Protein AF-A0A496L7E8-F1 (afdb_monomer_lite)

pLDDT: mean 81.94, std 17.46, range [40.38, 96.94]

Sequence (171 aa):
MAAILLLAVCLFVGCKKKQPQYGGDIEKQWNATALVENFVTVPIPIPDMQISQIVTGAVLDISNTKQGHLIIAIRVPKLAEKKGMPSDTYFYDEAILTKEIEIDKKSDTEGIIKFKATGETLLYKNLTATSVEFTGKGVTDKKLEVMPSKISLVQVNNIMKEIMDAIIPSM

Structure (mmCIF, N/CA/C/O backbone):
data_AF-A0A496L7E8-F1
#
_entry.id   AF-A0A496L7E8-F1
#
loop_
_atom_site.group_PDB
_atom_site.id
_atom_site.type_symbol
_atom_site.label_atom_id
_atom_site.label_alt_id
_atom_site.label_comp_id
_atom_site.label_asym_id
_atom_site.label_entity_id
_atom_site.label_seq_id
_atom_site.pdbx_PDB_ins_code
_atom_site.Cartn_x
_atom_site.Cartn_y
_atom_site.Cartn_z
_atom_site.occupancy
_atom_site.B_iso_or_equiv
_atom_site.auth_seq_id
_atom_site.auth_comp_id
_atom_site.auth_asym_id
_atom_site.auth_atom_id
_atom_site.pdbx_PDB_model_num
ATOM 1 N N . MET A 1 1 ? -62.392 -36.336 -1.108 1.00 40.69 1 MET A N 1
ATOM 2 C CA . MET A 1 1 ? -61.764 -35.749 -2.311 1.00 40.69 1 MET A CA 1
ATOM 3 C C . MET A 1 1 ? -61.207 -34.386 -1.938 1.00 40.69 1 MET A C 1
ATOM 5 O O . MET A 1 1 ? -61.880 -33.652 -1.230 1.00 40.69 1 MET A O 1
ATOM 9 N N . ALA A 1 2 ? -59.952 -34.138 -2.305 1.00 42.31 2 ALA A N 1
ATOM 10 C CA . ALA A 1 2 ? -59.127 -33.008 -1.882 1.00 42.31 2 ALA A CA 1
ATOM 11 C C . ALA A 1 2 ? -59.211 -31.807 -2.842 1.00 42.31 2 ALA A C 1
ATOM 13 O O . ALA A 1 2 ? -59.454 -32.018 -4.026 1.00 42.31 2 ALA A O 1
ATOM 14 N N . ALA A 1 3 ? -58.941 -30.599 -2.324 1.00 44.41 3 ALA A N 1
ATOM 15 C CA . ALA A 1 3 ? -58.287 -29.450 -2.989 1.00 44.41 3 ALA A CA 1
ATOM 16 C C . ALA A 1 3 ? -58.247 -28.273 -1.979 1.00 44.41 3 ALA A C 1
ATOM 18 O O . ALA A 1 3 ? -59.256 -27.622 -1.746 1.00 44.41 3 ALA A O 1
ATOM 19 N N . ILE A 1 4 ? -57.253 -28.210 -1.086 1.00 47.34 4 ILE A N 1
ATOM 20 C CA . ILE A 1 4 ? -55.999 -27.428 -1.177 1.00 47.34 4 ILE A CA 1
ATOM 21 C C . ILE A 1 4 ? -56.237 -25.909 -1.307 1.00 47.34 4 ILE A C 1
ATOM 23 O O . ILE A 1 4 ? -56.474 -25.385 -2.392 1.00 47.34 4 ILE A O 1
ATOM 27 N N . LEU A 1 5 ? -56.097 -25.219 -0.165 1.00 40.38 5 LEU A N 1
ATOM 28 C CA . LEU A 1 5 ? -55.826 -23.784 -0.062 1.00 40.38 5 LEU A CA 1
ATOM 29 C C . LEU A 1 5 ? -54.488 -23.458 -0.745 1.00 40.38 5 LEU A C 1
ATOM 31 O O . LEU A 1 5 ? -53.455 -24.006 -0.363 1.00 40.38 5 LEU A O 1
ATOM 35 N N . LEU A 1 6 ? -54.483 -22.488 -1.655 1.00 43.00 6 LEU A N 1
ATOM 36 C CA . LEU A 1 6 ? -53.275 -21.760 -2.042 1.00 43.00 6 LEU A CA 1
ATOM 37 C C . LEU A 1 6 ? -53.290 -20.407 -1.327 1.00 43.00 6 LEU A C 1
ATOM 39 O O . LEU A 1 6 ? -53.810 -19.415 -1.832 1.00 43.00 6 LEU A O 1
ATOM 43 N N . LEU A 1 7 ? -52.734 -20.389 -0.113 1.00 43.09 7 LEU A N 1
ATOM 44 C CA . LEU A 1 7 ? -52.307 -19.152 0.529 1.00 43.09 7 LEU A CA 1
ATOM 45 C C . LEU A 1 7 ? -51.056 -18.676 -0.218 1.00 43.09 7 LEU A C 1
ATOM 47 O O . LEU A 1 7 ? -50.013 -19.329 -0.172 1.00 43.09 7 LEU A O 1
ATOM 51 N N . ALA A 1 8 ? -51.167 -17.552 -0.920 1.00 48.75 8 ALA A N 1
ATOM 52 C CA . ALA A 1 8 ? -50.037 -16.874 -1.533 1.00 48.75 8 ALA A CA 1
ATOM 53 C C . ALA A 1 8 ? -49.124 -16.305 -0.432 1.00 48.75 8 ALA A C 1
ATOM 55 O O . ALA A 1 8 ? -49.267 -15.170 0.014 1.00 48.75 8 ALA A O 1
ATOM 56 N N . VAL A 1 9 ? -48.183 -17.130 0.022 1.00 49.00 9 VAL A N 1
ATOM 57 C CA . VAL A 1 9 ? -46.954 -16.683 0.673 1.00 49.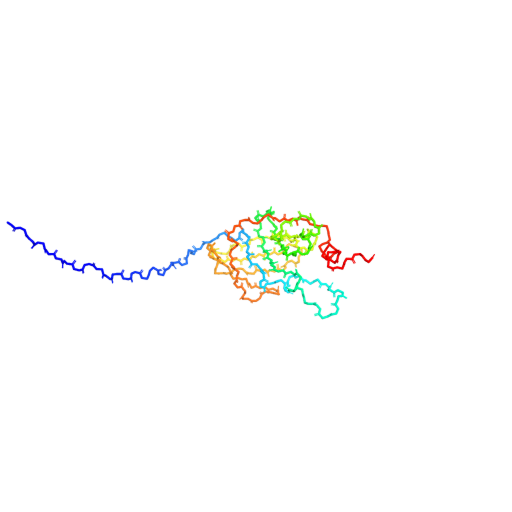00 9 VAL A CA 1
ATOM 58 C C . VAL A 1 9 ? -46.024 -16.228 -0.437 1.00 49.00 9 VAL A C 1
ATOM 60 O O . VAL A 1 9 ? -45.692 -17.023 -1.307 1.00 49.00 9 VAL A O 1
ATOM 63 N N . CYS A 1 10 ? -45.643 -14.956 -0.403 1.00 47.34 10 CYS A N 1
ATOM 64 C CA . CYS A 1 10 ? -44.335 -14.422 -0.784 1.00 47.34 10 CYS A CA 1
ATOM 65 C C . CYS A 1 10 ? -44.525 -12.939 -1.056 1.00 47.34 10 CYS A C 1
ATOM 67 O O . CYS A 1 10 ? -45.140 -12.588 -2.050 1.00 47.34 10 CYS A O 1
ATOM 69 N N . LEU A 1 11 ? -44.013 -12.092 -0.165 1.00 41.62 11 LEU A N 1
ATOM 70 C CA . LEU A 1 11 ? -43.277 -10.861 -0.484 1.00 41.62 11 LEU A CA 1
ATOM 71 C C . LEU A 1 11 ? -42.824 -10.217 0.838 1.00 41.62 11 LEU A C 1
ATOM 73 O O . LEU A 1 11 ? -42.986 -9.027 1.078 1.00 41.62 11 LEU A O 1
ATOM 77 N N . PHE A 1 12 ? -42.161 -11.001 1.696 1.00 45.09 12 PHE A N 1
ATOM 78 C CA . 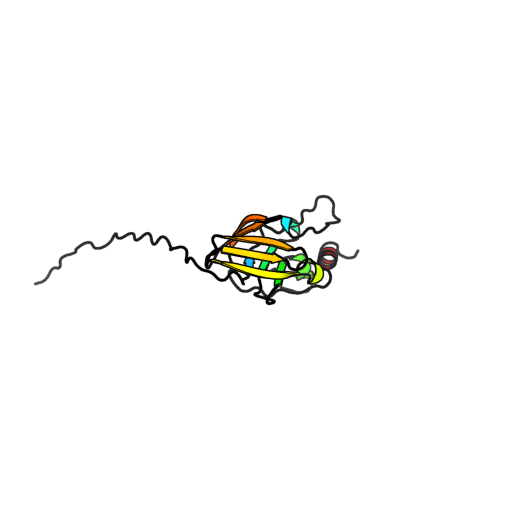PHE A 1 12 ? -41.067 -10.412 2.458 1.00 45.09 12 PHE A CA 1
ATOM 79 C C . PHE A 1 12 ? -39.920 -10.250 1.464 1.00 45.09 12 PHE A C 1
ATOM 81 O O . PHE A 1 12 ? -39.032 -11.096 1.376 1.00 45.09 12 PHE A O 1
ATOM 88 N N . VAL A 1 13 ? -39.944 -9.158 0.693 1.00 49.78 13 VAL A N 1
ATOM 89 C CA . VAL A 1 13 ? -38.710 -8.597 0.143 1.00 49.78 13 VAL A CA 1
ATOM 90 C C . VAL A 1 13 ? -37.948 -8.085 1.354 1.00 49.78 13 VAL A C 1
ATOM 92 O O . VAL A 1 13 ? -37.958 -6.905 1.695 1.00 49.78 13 VAL 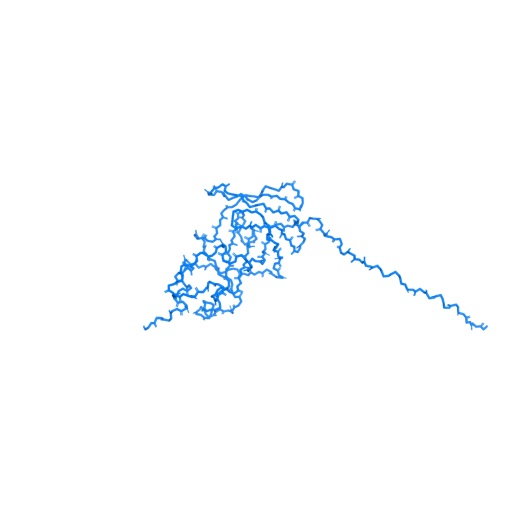A O 1
ATOM 95 N N . GLY A 1 14 ? -37.333 -9.024 2.069 1.00 40.88 14 GLY A N 1
ATOM 96 C CA . GLY A 1 14 ? -36.229 -8.734 2.943 1.00 40.88 14 GLY A CA 1
ATOM 97 C C . GLY A 1 14 ? -35.143 -8.178 2.045 1.00 40.88 14 GLY A C 1
ATOM 98 O O . GLY A 1 14 ? -34.284 -8.916 1.571 1.00 40.88 14 GLY A O 1
ATOM 99 N N . CYS A 1 15 ? -35.175 -6.865 1.820 1.00 43.81 15 CYS A N 1
ATOM 100 C CA . CYS A 1 15 ? -33.963 -6.097 1.641 1.00 43.81 15 CYS A CA 1
ATOM 101 C C . CYS A 1 15 ? -33.120 -6.397 2.881 1.00 43.81 15 CYS A C 1
ATOM 103 O O . CYS A 1 15 ? -33.174 -5.681 3.880 1.00 43.81 15 CYS A O 1
ATOM 105 N N . LYS A 1 16 ? -32.351 -7.492 2.837 1.00 45.38 16 LYS A N 1
ATOM 106 C CA . LYS A 1 16 ? -31.165 -7.633 3.659 1.00 45.38 16 LYS A CA 1
ATOM 107 C C . LYS A 1 16 ? -30.266 -6.497 3.194 1.00 45.38 16 LYS A C 1
ATOM 109 O O . LYS A 1 16 ? -29.428 -6.680 2.316 1.00 45.38 16 LYS A O 1
ATOM 114 N N . LYS A 1 17 ? -30.456 -5.302 3.767 1.00 43.94 17 LYS A N 1
ATOM 115 C CA . LYS A 1 17 ? -29.340 -4.391 3.972 1.00 43.94 17 LYS A CA 1
ATOM 116 C C . LYS A 1 17 ? -28.301 -5.278 4.636 1.00 43.94 17 LYS A C 1
ATOM 118 O O . LYS A 1 17 ? -28.514 -5.708 5.769 1.00 43.94 17 LYS A O 1
ATOM 123 N N . LYS A 1 18 ? -27.274 -5.680 3.880 1.00 51.19 18 LYS A N 1
ATOM 124 C CA . LYS A 1 18 ? -26.091 -6.307 4.457 1.00 51.19 18 LYS A CA 1
ATOM 125 C C . LYS A 1 18 ? -25.701 -5.356 5.577 1.00 51.19 18 LYS A C 1
ATOM 127 O O . LYS A 1 18 ? -25.374 -4.204 5.295 1.00 51.19 18 LYS A O 1
ATOM 132 N N . GLN A 1 19 ? -25.878 -5.783 6.827 1.00 46.72 19 GLN A N 1
ATOM 133 C CA . GLN A 1 19 ? -25.294 -5.053 7.938 1.00 46.72 19 GLN A CA 1
ATOM 134 C C . GLN A 1 19 ? -23.828 -4.860 7.554 1.00 46.72 19 GLN A C 1
ATOM 136 O O . GLN A 1 19 ? -23.206 -5.837 7.115 1.00 46.72 19 GLN A O 1
ATOM 141 N N . PRO A 1 20 ? -23.277 -3.641 7.645 1.00 51.00 20 PRO A N 1
ATOM 142 C CA . PRO A 1 20 ? -21.836 -3.517 7.689 1.00 51.00 20 PRO A CA 1
ATOM 143 C C . PRO A 1 20 ? -21.409 -4.478 8.796 1.00 51.00 20 PRO A C 1
ATOM 145 O O . PRO A 1 20 ? -21.927 -4.402 9.912 1.00 51.00 20 PRO A O 1
ATOM 148 N N . GLN A 1 21 ? -20.595 -5.476 8.459 1.00 58.75 21 GLN A N 1
ATOM 149 C CA . GLN A 1 21 ? -19.920 -6.265 9.478 1.00 58.75 21 GLN A CA 1
ATOM 150 C C . GLN A 1 21 ? -18.966 -5.277 10.141 1.00 58.75 21 GLN A C 1
ATOM 152 O O . GLN A 1 21 ? -17.871 -5.030 9.642 1.00 58.75 21 GLN A O 1
ATOM 157 N N . TYR A 1 22 ? -19.480 -4.575 11.149 1.00 50.59 22 TYR A N 1
ATOM 158 C CA . TYR A 1 22 ? -18.713 -3.643 11.947 1.00 50.59 22 TYR A CA 1
ATOM 159 C C . TYR A 1 22 ? -17.689 -4.478 12.709 1.00 50.59 22 TYR A C 1
ATOM 161 O O . TYR A 1 22 ? -18.051 -5.452 13.371 1.00 50.59 22 TYR A O 1
ATOM 169 N N . GLY A 1 23 ? -16.418 -4.130 12.528 1.00 62.94 23 GLY A N 1
ATOM 170 C CA . GLY A 1 23 ? -15.287 -4.957 12.920 1.00 62.94 23 GLY A CA 1
ATOM 171 C C . GLY A 1 23 ? -14.645 -5.645 11.722 1.00 62.94 23 GLY A C 1
ATOM 172 O O . GLY A 1 23 ? -15.247 -6.472 11.038 1.00 62.94 23 GLY A O 1
ATOM 173 N N . GLY A 1 24 ? -13.389 -5.291 11.474 1.00 74.62 24 GLY A N 1
ATOM 174 C CA . GLY A 1 24 ? -12.529 -5.912 10.480 1.00 74.62 24 GLY A CA 1
ATOM 175 C C . GLY A 1 24 ? -11.088 -5.911 10.969 1.00 74.62 24 GLY A C 1
ATOM 176 O O . GLY A 1 24 ? -10.737 -5.202 11.909 1.00 74.62 24 GLY A O 1
ATOM 177 N N . ASP A 1 25 ? -10.254 -6.721 10.333 1.00 88.38 25 ASP A N 1
ATOM 178 C CA . ASP A 1 25 ? -8.812 -6.637 10.519 1.00 88.38 25 ASP A CA 1
ATOM 179 C C . ASP A 1 25 ? -8.232 -5.599 9.545 1.00 88.38 25 ASP A C 1
ATOM 181 O O . ASP A 1 25 ? -8.528 -5.645 8.344 1.00 88.38 25 ASP A O 1
ATOM 185 N N . ILE A 1 26 ? -7.483 -4.635 10.087 1.00 94.00 26 ILE A N 1
ATOM 186 C CA . ILE A 1 26 ? -6.783 -3.599 9.318 1.00 94.00 26 ILE A CA 1
ATOM 187 C C . ILE A 1 26 ? -5.519 -4.166 8.660 1.00 94.00 26 ILE A C 1
ATOM 189 O O . ILE A 1 26 ? -5.081 -3.641 7.632 1.00 94.00 26 ILE A O 1
ATOM 193 N N . GLU A 1 27 ? -4.967 -5.246 9.227 1.00 95.38 27 GLU A N 1
ATOM 194 C CA . GLU A 1 27 ? -3.746 -5.914 8.787 1.00 95.38 27 GLU A CA 1
ATOM 195 C C . GLU A 1 27 ? -4.009 -6.773 7.542 1.00 95.38 27 GLU A C 1
ATOM 197 O O . GLU A 1 27 ? -4.118 -7.998 7.569 1.00 95.38 27 GLU A O 1
ATOM 202 N N . LYS A 1 28 ? -4.195 -6.098 6.409 1.00 94.75 28 LYS A N 1
ATOM 203 C CA . LYS A 1 28 ? -4.558 -6.694 5.121 1.00 94.75 28 LYS A CA 1
ATOM 204 C C . LYS A 1 28 ? -3.877 -5.958 3.977 1.00 94.75 28 LYS A C 1
ATOM 206 O O . LYS A 1 28 ? -3.153 -4.982 4.160 1.00 94.75 28 LYS A O 1
ATOM 211 N N . GLN A 1 29 ? -4.166 -6.426 2.770 1.00 96.25 29 GLN A N 1
ATOM 212 C CA . GLN A 1 29 ? -3.868 -5.720 1.535 1.00 96.25 29 GLN A CA 1
ATOM 213 C C . GLN A 1 29 ? -5.094 -4.950 1.058 1.00 96.25 29 GLN A C 1
ATOM 215 O O . GLN A 1 29 ? -6.153 -5.531 0.809 1.00 96.25 29 GLN A O 1
ATOM 220 N N . TRP A 1 30 ? -4.924 -3.644 0.898 1.00 95.31 30 TRP A N 1
ATOM 221 C CA . TRP A 1 30 ? -5.941 -2.721 0.415 1.00 95.31 30 TRP A CA 1
ATOM 222 C C . TRP A 1 30 ? -5.605 -2.280 -1.007 1.00 95.31 30 TRP A C 1
ATOM 224 O O . TRP A 1 30 ? -4.453 -1.964 -1.311 1.00 95.31 30 TRP A O 1
ATOM 234 N N . ASN A 1 31 ? -6.601 -2.241 -1.889 1.00 94.62 31 ASN A N 1
ATOM 235 C CA . ASN A 1 31 ? -6.439 -1.707 -3.234 1.00 94.62 31 ASN A CA 1
ATOM 236 C C . ASN A 1 31 ? -6.239 -0.192 -3.147 1.00 94.62 31 ASN A C 1
ATOM 238 O O . ASN A 1 31 ? -7.186 0.560 -2.928 1.00 94.62 31 ASN A O 1
ATOM 242 N N . ALA A 1 32 ? -4.999 0.244 -3.345 1.00 90.81 32 ALA A N 1
ATOM 243 C CA . ALA A 1 32 ? -4.572 1.632 -3.244 1.00 90.81 32 ALA A CA 1
ATOM 244 C C . ALA A 1 32 ? -4.301 2.255 -4.618 1.00 90.81 32 ALA A C 1
ATOM 246 O O . ALA A 1 32 ? -3.624 3.274 -4.710 1.00 90.81 32 ALA A O 1
ATOM 247 N N . THR A 1 33 ? -4.828 1.671 -5.700 1.00 88.88 33 THR A N 1
ATOM 248 C CA . THR A 1 33 ? -4.611 2.168 -7.071 1.00 88.88 33 THR A CA 1
ATOM 249 C C . THR A 1 33 ? -4.998 3.643 -7.218 1.00 88.88 33 THR A C 1
ATOM 251 O O . THR A 1 33 ? -4.296 4.406 -7.871 1.00 88.88 33 THR A O 1
ATOM 254 N N . ALA A 1 34 ? -6.060 4.080 -6.535 1.00 80.94 34 ALA A N 1
ATOM 255 C CA . ALA A 1 34 ? -6.494 5.478 -6.524 1.00 80.94 34 ALA A CA 1
ATOM 256 C C . ALA A 1 34 ? -5.536 6.443 -5.790 1.00 80.94 34 ALA A C 1
ATOM 258 O O . ALA A 1 34 ? -5.782 7.647 -5.799 1.00 80.94 34 ALA A O 1
ATOM 259 N N . LEU A 1 35 ? -4.493 5.927 -5.129 1.00 77.00 35 LEU A N 1
ATOM 260 C CA . LEU A 1 35 ? -3.507 6.677 -4.345 1.00 77.00 35 LEU A CA 1
ATOM 261 C C . LEU A 1 35 ? -2.098 6.627 -4.951 1.00 77.00 35 LEU A C 1
ATOM 263 O O . LEU A 1 35 ? -1.160 7.131 -4.339 1.00 77.00 35 LEU A O 1
ATOM 267 N N . VAL A 1 36 ? -1.933 6.024 -6.135 1.00 76.62 36 VAL A N 1
ATOM 268 C CA . VAL A 1 36 ? -0.634 5.905 -6.823 1.00 76.62 36 VAL A CA 1
ATOM 269 C C . VAL A 1 36 ? 0.067 7.261 -6.907 1.00 76.62 36 VAL A C 1
ATOM 271 O O . VAL A 1 36 ? 1.188 7.395 -6.433 1.00 76.62 36 VAL A O 1
ATOM 274 N N . GLU A 1 37 ? -0.624 8.281 -7.409 1.00 72.75 37 GLU A N 1
ATOM 275 C CA . GLU A 1 37 ? -0.090 9.642 -7.582 1.00 72.75 37 GLU A CA 1
ATOM 276 C C . GLU A 1 37 ? 0.326 10.302 -6.248 1.00 72.75 37 GLU A C 1
ATOM 278 O O . GLU A 1 37 ? 1.197 11.167 -6.218 1.00 72.75 37 GLU A O 1
ATOM 283 N N . ASN A 1 38 ? -0.268 9.888 -5.122 1.00 71.19 38 ASN A N 1
ATOM 284 C CA . ASN A 1 38 ? -0.002 10.448 -3.792 1.00 71.19 38 ASN A CA 1
ATOM 285 C C . ASN A 1 38 ? 1.204 9.804 -3.101 1.00 71.19 38 ASN A C 1
ATOM 287 O O . ASN A 1 38 ? 1.860 10.442 -2.280 1.00 71.19 38 ASN A O 1
ATOM 291 N N . PHE A 1 39 ? 1.470 8.533 -3.395 1.00 62.97 39 PHE A N 1
ATOM 292 C CA . PHE A 1 39 ? 2.502 7.754 -2.714 1.00 62.97 39 PHE A CA 1
ATOM 293 C C . PHE A 1 39 ? 3.755 7.529 -3.549 1.00 62.97 39 PHE A C 1
ATOM 295 O O . PHE A 1 39 ? 4.812 7.212 -3.007 1.00 62.97 39 PHE A O 1
ATOM 302 N N . VAL A 1 40 ? 3.635 7.657 -4.865 1.00 64.44 40 VAL A N 1
ATOM 303 C CA . VAL A 1 40 ? 4.653 7.232 -5.815 1.00 64.44 40 VAL A CA 1
ATOM 304 C C . VAL A 1 40 ? 5.138 8.472 -6.554 1.00 64.44 40 VAL A C 1
ATOM 306 O O . VAL A 1 40 ? 4.760 8.743 -7.689 1.00 64.44 40 VAL A O 1
ATOM 309 N N . THR A 1 41 ? 5.992 9.254 -5.893 1.00 59.88 41 THR A N 1
ATOM 310 C CA . THR A 1 41 ? 6.707 10.363 -6.537 1.00 59.88 41 THR A CA 1
ATOM 311 C C . THR A 1 41 ? 7.872 9.800 -7.344 1.00 59.88 41 THR A C 1
ATOM 313 O O . THR A 1 41 ? 9.017 9.787 -6.892 1.00 59.88 41 THR A O 1
ATOM 316 N N . VAL A 1 42 ? 7.563 9.278 -8.527 1.00 56.69 42 VAL A N 1
ATOM 317 C CA . VAL A 1 42 ? 8.550 8.804 -9.500 1.00 56.69 42 VAL A CA 1
ATOM 318 C C . VAL A 1 42 ? 8.883 9.989 -10.407 1.00 56.69 42 VAL A C 1
ATOM 320 O O . VAL A 1 42 ? 8.023 10.388 -11.191 1.00 56.69 42 VAL A O 1
ATOM 323 N N . PRO A 1 43 ? 10.084 10.596 -10.334 1.00 55.31 43 PRO A N 1
ATOM 324 C CA . PRO A 1 43 ? 10.529 11.509 -11.380 1.00 55.31 43 PRO A CA 1
ATOM 325 C C . PRO A 1 43 ? 10.627 10.738 -12.701 1.00 55.31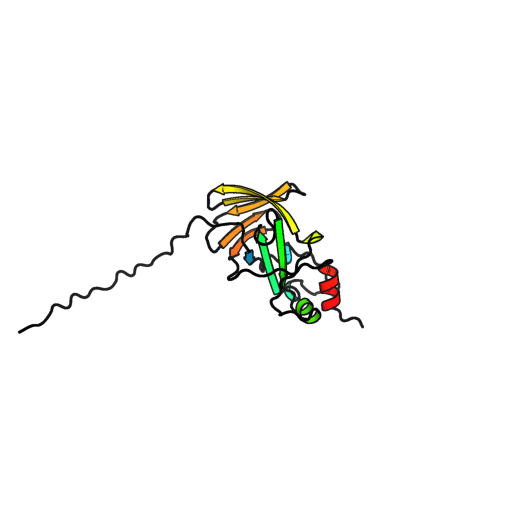 43 PRO A C 1
ATOM 327 O O . PRO A 1 43 ? 11.524 9.916 -12.883 1.00 55.31 43 PRO A O 1
ATOM 330 N N . ILE A 1 44 ? 9.678 10.979 -13.605 1.00 59.34 44 ILE A N 1
ATOM 331 C CA . ILE A 1 44 ? 9.693 10.414 -14.954 1.00 59.34 44 ILE A CA 1
ATOM 332 C C . ILE A 1 44 ? 10.520 11.365 -15.827 1.00 59.34 44 ILE A C 1
ATOM 334 O O . ILE A 1 44 ? 10.176 12.540 -15.940 1.00 59.34 44 ILE A O 1
ATOM 338 N N . PRO A 1 45 ? 11.620 10.905 -16.442 1.00 56.16 45 PRO A N 1
ATOM 339 C CA . PRO A 1 45 ? 12.490 11.746 -17.257 1.00 56.16 45 PRO A CA 1
ATOM 340 C C . PRO A 1 45 ? 11.936 11.993 -18.664 1.00 56.16 45 PRO A C 1
ATOM 342 O O . PRO A 1 45 ? 12.578 12.683 -19.449 1.00 56.16 45 PRO A O 1
ATOM 345 N N . ILE A 1 46 ? 10.771 11.430 -18.995 1.00 63.38 46 ILE A N 1
ATOM 346 C CA . ILE A 1 46 ? 10.049 11.712 -20.234 1.00 63.38 46 ILE A CA 1
ATOM 347 C C . ILE A 1 46 ? 9.100 12.884 -19.949 1.00 63.38 46 ILE A C 1
ATOM 349 O O . ILE A 1 46 ? 8.161 12.701 -19.167 1.00 63.38 46 ILE A O 1
ATOM 353 N N . PRO A 1 47 ? 9.330 14.069 -20.551 1.00 62.28 47 PRO A N 1
ATOM 354 C CA . PRO A 1 47 ? 8.405 15.190 -20.441 1.00 62.28 47 PRO A CA 1
ATOM 355 C C . PRO A 1 47 ? 6.985 14.742 -20.811 1.00 62.28 47 PRO A C 1
ATOM 357 O O . PRO A 1 47 ? 6.804 13.974 -21.753 1.00 62.28 47 PRO A O 1
ATOM 360 N N . ASP A 1 48 ? 5.994 15.196 -20.044 1.00 66.25 48 ASP A N 1
ATOM 361 C CA . ASP A 1 48 ? 4.558 14.954 -20.259 1.00 66.25 48 ASP A CA 1
ATOM 362 C C . ASP A 1 48 ? 4.032 13.523 -20.000 1.00 66.25 48 ASP A C 1
ATOM 364 O O . ASP A 1 48 ? 2.839 13.268 -20.184 1.00 66.25 48 ASP A O 1
ATOM 368 N N . MET A 1 49 ? 4.859 12.590 -19.512 1.00 69.69 49 MET A N 1
ATOM 369 C CA . MET A 1 49 ? 4.389 11.257 -19.107 1.00 69.69 49 MET A CA 1
ATOM 370 C C . MET A 1 49 ? 3.910 11.252 -17.645 1.00 69.69 49 MET A C 1
ATOM 372 O O . MET A 1 49 ? 4.653 11.611 -16.734 1.00 69.69 49 MET A O 1
ATOM 376 N N . GLN A 1 50 ? 2.668 10.813 -17.412 1.00 70.50 50 GLN A N 1
ATOM 377 C CA . GLN A 1 50 ? 2.088 10.681 -16.065 1.00 70.50 50 GLN A CA 1
ATOM 378 C C . GLN A 1 50 ? 2.416 9.315 -15.450 1.00 70.50 50 GLN A C 1
ATOM 380 O O . GLN A 1 50 ? 2.430 8.303 -16.154 1.00 70.50 50 GLN A O 1
ATOM 385 N N . ILE A 1 51 ? 2.617 9.245 -14.128 1.00 73.06 51 ILE A N 1
ATOM 386 C CA . ILE A 1 51 ? 2.957 7.979 -13.453 1.00 73.06 51 ILE A CA 1
ATOM 387 C C . ILE A 1 51 ? 1.837 6.946 -13.552 1.00 73.06 51 ILE A C 1
ATOM 389 O O . ILE A 1 51 ? 2.124 5.763 -13.710 1.00 73.06 51 ILE A O 1
ATOM 393 N N . SER A 1 52 ? 0.577 7.372 -13.595 1.00 71.94 52 SER A N 1
ATOM 394 C CA . SER A 1 52 ? -0.578 6.516 -13.898 1.00 71.94 52 SER A CA 1
ATOM 395 C C . SER A 1 52 ? -0.533 5.809 -15.264 1.00 71.94 52 SER A C 1
ATOM 397 O O . SER A 1 52 ? -1.212 4.799 -15.443 1.00 71.94 52 SER A O 1
ATOM 399 N N . GLN A 1 53 ? 0.271 6.276 -16.227 1.00 77.94 53 GLN A N 1
ATOM 400 C CA . GLN A 1 53 ? 0.477 5.574 -17.506 1.00 77.94 53 GLN A CA 1
ATOM 401 C C . GLN A 1 53 ? 1.474 4.410 -17.385 1.00 77.94 53 GLN A C 1
ATOM 403 O O . GLN A 1 53 ? 1.493 3.512 -18.224 1.00 77.94 53 GLN A O 1
ATOM 408 N N . ILE A 1 54 ? 2.293 4.414 -16.332 1.00 84.94 54 ILE A N 1
ATOM 409 C CA . ILE A 1 54 ? 3.327 3.413 -16.047 1.00 84.94 54 ILE A CA 1
ATOM 410 C C . ILE A 1 54 ? 2.834 2.435 -14.977 1.00 84.94 54 ILE A C 1
ATOM 412 O O . ILE A 1 54 ? 2.941 1.213 -15.11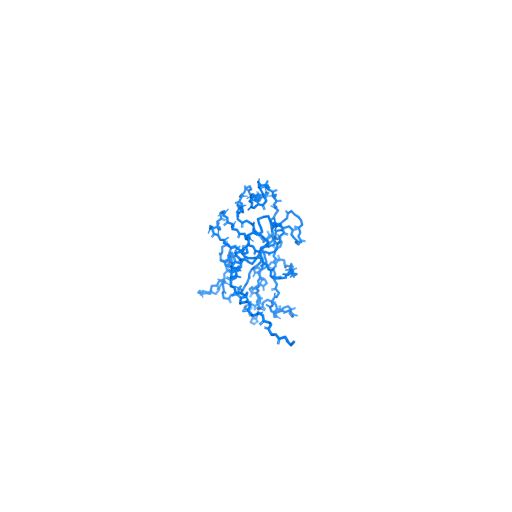5 1.00 84.94 54 ILE A O 1
ATOM 416 N N . VAL A 1 55 ? 2.304 2.990 -13.889 1.00 87.75 55 VAL A N 1
ATOM 417 C CA . VAL A 1 55 ? 1.784 2.277 -12.731 1.00 87.75 55 VAL A CA 1
ATOM 418 C C . VAL A 1 55 ? 0.289 2.085 -12.922 1.00 87.75 55 VAL A C 1
ATOM 420 O O . VAL A 1 55 ? -0.504 3.015 -12.831 1.00 87.75 55 VAL A O 1
ATOM 423 N N . THR A 1 56 ? -0.104 0.840 -13.153 1.00 89.56 56 THR A N 1
ATOM 424 C CA . THR A 1 56 ? -1.495 0.475 -13.466 1.00 89.56 56 THR A CA 1
ATOM 425 C C . THR A 1 56 ? -2.272 -0.015 -12.248 1.00 89.56 56 THR A C 1
ATOM 427 O O . THR A 1 56 ? -3.428 -0.419 -12.369 1.00 89.56 56 THR A O 1
ATOM 430 N N . GLY A 1 57 ? -1.635 -0.067 -11.080 1.00 91.06 57 GLY A N 1
ATOM 431 C CA . GLY A 1 57 ? -2.228 -0.567 -9.848 1.00 91.06 57 GLY A CA 1
ATOM 432 C C . GLY A 1 57 ? -1.328 -0.317 -8.647 1.00 91.06 57 GLY A C 1
ATOM 433 O O . GLY A 1 57 ? -0.110 -0.243 -8.797 1.00 91.06 57 GLY A O 1
ATOM 434 N N . ALA A 1 58 ? -1.919 -0.239 -7.458 1.00 92.38 58 ALA A N 1
ATOM 435 C CA . ALA A 1 58 ? -1.172 -0.241 -6.204 1.00 92.38 58 ALA A CA 1
ATOM 436 C C . ALA A 1 58 ? -1.891 -1.027 -5.108 1.00 92.38 58 ALA A C 1
ATOM 438 O O . ALA A 1 58 ? -3.122 -1.100 -5.073 1.00 92.38 58 ALA A O 1
ATOM 439 N N . VAL A 1 59 ? -1.095 -1.600 -4.213 1.00 94.75 59 VAL A N 1
ATOM 440 C CA . VAL A 1 59 ? -1.525 -2.287 -2.999 1.00 94.75 59 VAL A CA 1
ATOM 441 C C . VAL A 1 59 ? -0.875 -1.602 -1.808 1.00 94.75 59 VAL A C 1
ATOM 443 O O . VAL A 1 59 ? 0.332 -1.370 -1.803 1.00 94.75 59 VAL A O 1
ATOM 446 N N . LEU A 1 60 ? -1.689 -1.305 -0.801 1.00 94.06 60 LEU A N 1
ATOM 447 C CA . LEU A 1 60 ? -1.247 -0.919 0.530 1.00 94.06 60 LEU A CA 1
ATOM 448 C C . LEU A 1 60 ? -1.340 -2.160 1.425 1.00 94.06 60 LEU A C 1
ATOM 450 O O . LEU A 1 60 ? -2.437 -2.563 1.809 1.00 94.06 60 LEU A O 1
ATOM 454 N N . ASP A 1 61 ? -0.208 -2.796 1.702 1.00 95.56 61 ASP A N 1
ATOM 455 C CA . ASP A 1 61 ? -0.096 -3.941 2.606 1.00 95.56 61 ASP A CA 1
ATOM 456 C C . ASP A 1 61 ? 0.236 -3.435 4.012 1.00 95.56 61 ASP A C 1
ATOM 458 O O . ASP A 1 61 ? 1.255 -2.780 4.218 1.00 95.56 61 ASP A O 1
ATOM 462 N N . ILE A 1 62 ? -0.646 -3.696 4.974 1.00 95.75 62 ILE A N 1
ATOM 463 C CA . ILE A 1 62 ? -0.472 -3.299 6.373 1.00 95.75 62 ILE A CA 1
ATOM 464 C C . ILE A 1 62 ? -0.229 -4.570 7.176 1.00 95.75 62 ILE A C 1
ATOM 466 O O . ILE A 1 62 ? -1.131 -5.385 7.307 1.00 95.75 62 ILE A O 1
ATOM 470 N N . SER A 1 63 ? 0.981 -4.748 7.697 1.00 94.00 63 SER A N 1
ATOM 471 C CA . SER A 1 63 ? 1.432 -5.861 8.549 1.00 94.00 63 SER A CA 1
ATOM 472 C C . SER A 1 63 ? 1.162 -7.290 8.042 1.00 94.00 63 SER A C 1
ATOM 474 O O . SER A 1 63 ? 1.479 -8.245 8.744 1.00 94.00 63 SER A O 1
ATOM 476 N N . ASN A 1 64 ? 0.655 -7.470 6.819 1.00 92.62 64 ASN A N 1
ATOM 477 C CA . ASN A 1 64 ? 0.228 -8.764 6.286 1.00 92.62 64 ASN A CA 1
ATOM 478 C C . ASN A 1 64 ? 1.370 -9.520 5.588 1.00 92.62 64 ASN A C 1
ATOM 480 O O . ASN A 1 64 ? 1.448 -10.750 5.667 1.00 92.62 64 ASN A O 1
ATOM 484 N N . THR A 1 65 ? 2.254 -8.804 4.892 1.00 92.94 65 THR A N 1
ATOM 485 C CA . THR A 1 65 ? 3.481 -9.380 4.316 1.00 92.94 65 THR A CA 1
ATOM 486 C C . THR A 1 65 ? 4.630 -9.350 5.321 1.00 92.94 65 THR A C 1
ATOM 488 O O . THR A 1 65 ? 5.370 -10.326 5.441 1.00 92.94 65 THR A O 1
ATOM 491 N N . LYS A 1 66 ? 4.765 -8.254 6.075 1.00 93.44 66 LYS A N 1
ATOM 492 C CA . LYS A 1 66 ? 5.808 -8.070 7.090 1.00 93.44 66 LYS A CA 1
ATOM 493 C C . LYS A 1 66 ? 5.206 -7.397 8.321 1.00 93.44 66 LYS A C 1
ATOM 495 O O . LYS A 1 66 ? 4.813 -6.236 8.253 1.00 93.44 66 LYS A O 1
ATOM 500 N N . GLN A 1 67 ? 5.135 -8.117 9.440 1.00 95.06 67 GLN A N 1
ATOM 501 C CA . GLN A 1 67 ? 4.518 -7.615 10.671 1.00 95.06 67 GLN A CA 1
ATOM 502 C C . GLN A 1 67 ? 5.153 -6.287 11.120 1.00 95.06 67 GLN A C 1
ATOM 504 O O . GLN A 1 67 ? 6.374 -6.121 11.064 1.00 95.06 67 GLN A O 1
ATOM 509 N N . GLY A 1 68 ? 4.326 -5.333 11.558 1.00 96.38 68 GLY A N 1
ATOM 510 C CA . GLY A 1 68 ? 4.776 -4.019 12.027 1.00 96.38 68 GLY A CA 1
ATOM 511 C C . GLY A 1 68 ? 5.241 -3.080 10.912 1.00 96.38 68 GLY A C 1
ATOM 512 O O . GLY A 1 68 ? 5.892 -2.075 11.197 1.00 96.38 68 GLY A O 1
ATOM 513 N N . HIS A 1 69 ? 4.941 -3.400 9.652 1.00 96.19 69 HIS A N 1
ATOM 514 C CA . HIS A 1 69 ? 5.306 -2.583 8.500 1.00 96.19 69 HIS A CA 1
ATOM 515 C C . HIS A 1 69 ? 4.090 -2.264 7.637 1.00 96.19 69 HIS A C 1
ATOM 517 O O . HIS A 1 69 ? 3.164 -3.058 7.512 1.00 96.19 69 HIS A O 1
ATOM 523 N N . LEU A 1 70 ? 4.123 -1.094 7.015 1.00 94.69 70 LEU A N 1
ATOM 524 C CA . LEU A 1 70 ? 3.261 -0.716 5.909 1.00 94.69 70 LEU A CA 1
ATOM 525 C C . LEU A 1 70 ? 4.111 -0.738 4.642 1.00 94.69 70 LEU A C 1
ATOM 527 O O . LEU A 1 70 ? 5.135 -0.058 4.581 1.00 94.69 70 LEU A O 1
ATOM 531 N N . ILE A 1 71 ? 3.696 -1.523 3.654 1.00 94.50 71 ILE A N 1
ATOM 532 C CA . ILE A 1 71 ? 4.369 -1.665 2.364 1.00 94.50 71 ILE A CA 1
ATOM 533 C C . ILE A 1 71 ? 3.437 -1.148 1.274 1.00 94.50 71 ILE A C 1
ATOM 535 O O . ILE A 1 71 ? 2.287 -1.572 1.164 1.00 94.50 71 ILE A O 1
ATOM 539 N N . ILE A 1 72 ? 3.947 -0.247 0.443 1.00 92.19 72 ILE A N 1
ATOM 540 C CA . ILE A 1 72 ? 3.278 0.186 -0.781 1.00 92.19 72 ILE A CA 1
ATOM 541 C C . ILE A 1 72 ? 3.907 -0.572 -1.942 1.00 92.19 72 ILE A C 1
ATOM 543 O O . ILE A 1 72 ? 5.092 -0.424 -2.223 1.00 92.19 72 ILE A O 1
ATOM 547 N N . ALA A 1 73 ? 3.116 -1.384 -2.630 1.00 94.19 73 ALA A N 1
ATOM 548 C CA . ALA A 1 73 ? 3.564 -2.100 -3.814 1.00 94.19 73 ALA A CA 1
ATOM 549 C C . ALA A 1 73 ? 2.809 -1.614 -5.049 1.00 94.19 73 ALA A C 1
ATOM 551 O O . ALA A 1 73 ? 1.609 -1.347 -4.991 1.00 94.19 73 ALA A O 1
ATOM 552 N N . ILE A 1 74 ? 3.501 -1.523 -6.179 1.00 93.25 74 ILE A N 1
ATOM 553 C CA . ILE A 1 74 ? 2.983 -0.971 -7.430 1.00 93.25 74 ILE A CA 1
ATOM 554 C C . ILE A 1 74 ? 3.050 -1.987 -8.560 1.00 93.25 74 ILE A C 1
ATOM 556 O O . ILE A 1 74 ? 4.009 -2.744 -8.694 1.00 93.25 74 ILE A O 1
ATOM 560 N N . ARG A 1 75 ? 2.027 -1.980 -9.410 1.00 93.44 75 ARG A N 1
ATOM 561 C CA . ARG A 1 75 ? 1.960 -2.816 -10.605 1.00 93.44 75 ARG A CA 1
ATOM 562 C C . ARG A 1 75 ? 2.468 -2.039 -11.808 1.00 93.44 75 ARG A C 1
ATOM 564 O O . ARG A 1 75 ? 1.804 -1.110 -12.272 1.00 93.44 75 ARG A O 1
ATOM 571 N N . VAL A 1 76 ? 3.605 -2.470 -12.345 1.00 92.25 76 VAL A N 1
ATOM 572 C CA . VAL A 1 76 ? 4.237 -1.884 -13.535 1.00 92.25 76 VAL A CA 1
ATOM 573 C C . VAL A 1 76 ? 4.387 -2.974 -14.601 1.00 92.25 76 VAL A C 1
ATOM 575 O O . VAL A 1 76 ? 5.352 -3.741 -14.551 1.00 92.25 76 VAL A O 1
ATOM 578 N N . PRO A 1 77 ? 3.458 -3.075 -15.572 1.00 93.31 77 PRO A N 1
ATOM 579 C CA . PRO A 1 77 ? 3.451 -4.172 -16.543 1.00 93.31 77 PRO A CA 1
ATOM 580 C C . PRO A 1 77 ? 4.751 -4.295 -17.344 1.00 93.31 77 PRO A C 1
ATOM 582 O O . PRO A 1 77 ? 5.226 -5.403 -17.570 1.00 93.31 77 PRO A O 1
ATOM 585 N N . LYS A 1 78 ? 5.374 -3.166 -17.707 1.00 91.69 78 LYS A N 1
ATOM 586 C CA . LYS A 1 78 ? 6.658 -3.148 -18.428 1.00 91.69 78 LYS A CA 1
ATOM 587 C C . LYS A 1 78 ? 7.815 -3.723 -17.610 1.00 91.69 78 LYS A C 1
ATOM 589 O O . LYS A 1 78 ? 8.672 -4.413 -18.155 1.00 91.69 78 LYS A O 1
ATOM 594 N N . LEU A 1 79 ? 7.825 -3.487 -16.298 1.00 93.56 79 LEU A N 1
ATOM 595 C CA . LEU A 1 79 ? 8.822 -4.072 -15.403 1.00 93.56 79 LEU A CA 1
ATOM 596 C C . LEU A 1 79 ? 8.609 -5.581 -15.250 1.00 93.56 79 LEU A C 1
ATOM 598 O O . LEU A 1 79 ? 9.577 -6.339 -15.280 1.00 93.56 79 LEU A O 1
ATOM 602 N N . ALA A 1 80 ? 7.352 -6.019 -15.135 1.00 95.81 80 ALA A N 1
ATOM 603 C CA . ALA A 1 80 ? 7.021 -7.440 -15.107 1.00 95.81 80 ALA A CA 1
ATOM 604 C C . ALA A 1 80 ? 7.464 -8.150 -16.394 1.00 95.81 80 ALA A C 1
ATOM 606 O O . ALA A 1 80 ? 8.168 -9.154 -16.316 1.00 95.81 80 ALA A O 1
ATOM 607 N N . GLU A 1 81 ? 7.150 -7.576 -17.560 1.00 94.81 81 GLU A N 1
ATOM 608 C CA . GLU A 1 81 ? 7.594 -8.064 -18.871 1.00 94.81 81 GLU A CA 1
ATOM 609 C C . GLU A 1 81 ? 9.122 -8.204 -18.922 1.00 94.81 81 GLU A C 1
ATOM 611 O O . GLU A 1 81 ? 9.637 -9.283 -19.215 1.00 94.81 81 GLU A O 1
ATOM 616 N N . LYS A 1 82 ? 9.858 -7.152 -18.535 1.00 93.31 82 LYS A N 1
ATOM 617 C CA . LYS A 1 82 ? 11.328 -7.165 -18.506 1.00 93.31 82 LYS A CA 1
ATOM 618 C C . LYS A 1 82 ? 11.908 -8.250 -17.591 1.00 93.31 82 LYS A C 1
ATOM 620 O O . LYS A 1 82 ? 12.980 -8.779 -17.876 1.00 93.31 82 LYS A O 1
ATOM 625 N N . LYS A 1 83 ? 11.227 -8.580 -16.492 1.00 94.69 83 LYS A N 1
ATOM 626 C CA . LYS A 1 83 ? 11.642 -9.626 -15.543 1.00 94.69 83 LYS A CA 1
ATOM 627 C C . LYS A 1 83 ? 11.121 -11.024 -15.895 1.00 94.69 83 LYS A C 1
ATOM 629 O O . LYS A 1 83 ? 11.396 -11.957 -15.145 1.00 94.69 83 LYS A O 1
ATOM 634 N N . GLY A 1 84 ? 10.373 -11.185 -16.991 1.00 95.62 84 GLY A N 1
ATOM 635 C CA . GLY A 1 84 ? 9.740 -12.459 -17.343 1.00 95.62 84 GLY A CA 1
ATOM 636 C C . GLY A 1 84 ? 8.666 -12.896 -16.338 1.00 95.62 84 GLY A C 1
ATOM 637 O O . GLY A 1 84 ? 8.490 -14.088 -16.101 1.00 95.62 84 GLY A O 1
ATOM 638 N N . MET A 1 85 ? 7.985 -11.935 -15.711 1.00 96.44 85 MET A N 1
ATOM 639 C CA . MET A 1 85 ? 6.959 -12.149 -14.689 1.00 96.44 85 MET A CA 1
ATOM 640 C C . MET A 1 85 ? 5.551 -11.833 -15.224 1.00 96.44 85 MET A C 1
ATOM 642 O O . MET A 1 85 ? 5.413 -11.069 -16.183 1.00 96.44 85 MET A O 1
ATOM 646 N N . PRO A 1 86 ? 4.485 -12.373 -14.601 1.00 95.56 86 PRO A N 1
ATOM 647 C CA . PRO A 1 86 ? 3.104 -12.033 -14.946 1.00 95.56 86 PRO A CA 1
ATOM 648 C C . PRO A 1 86 ? 2.827 -10.526 -14.876 1.00 95.56 86 PRO A C 1
ATOM 650 O O . PRO A 1 86 ? 3.289 -9.842 -13.961 1.00 95.56 86 PRO A O 1
ATOM 653 N N . SER A 1 87 ? 2.036 -9.995 -15.811 1.00 92.38 87 SER A N 1
ATOM 654 C CA . SER A 1 87 ? 1.750 -8.552 -15.908 1.00 92.38 87 SER A CA 1
ATOM 655 C C . SER A 1 87 ? 1.020 -7.967 -14.692 1.00 92.38 87 SER A C 1
ATOM 657 O O . SER A 1 87 ? 0.989 -6.751 -14.514 1.00 92.38 87 SER A O 1
ATOM 659 N N . ASP A 1 88 ? 0.408 -8.817 -13.869 1.00 92.88 88 ASP A N 1
ATOM 660 C CA . ASP A 1 88 ? -0.266 -8.472 -12.619 1.00 92.88 88 ASP A CA 1
ATOM 661 C C . ASP A 1 88 ? 0.650 -8.506 -11.382 1.00 92.88 88 ASP A C 1
ATOM 663 O O . ASP A 1 88 ? 0.168 -8.344 -10.264 1.00 92.88 88 ASP A O 1
ATOM 667 N N . THR A 1 89 ? 1.967 -8.640 -11.569 1.00 95.81 89 THR A N 1
ATOM 668 C CA . THR A 1 89 ? 2.960 -8.603 -10.483 1.00 95.81 89 THR A CA 1
ATOM 669 C C . THR A 1 89 ? 3.051 -7.219 -9.832 1.00 95.81 89 THR A C 1
ATOM 671 O O . THR A 1 89 ? 3.117 -6.193 -10.515 1.00 95.81 89 THR A O 1
ATOM 674 N N . TYR A 1 90 ? 3.117 -7.201 -8.497 1.00 95.50 90 TYR A N 1
ATOM 675 C CA . TYR A 1 90 ? 3.312 -5.997 -7.691 1.00 95.50 90 TYR A CA 1
ATOM 676 C C . TYR A 1 90 ? 4.734 -5.944 -7.134 1.00 95.50 90 TYR A C 1
ATOM 678 O O . TYR A 1 90 ? 5.193 -6.890 -6.492 1.00 95.50 90 TYR A O 1
ATOM 686 N N . PHE A 1 91 ? 5.411 -4.820 -7.353 1.00 95.19 91 PHE A N 1
ATOM 687 C CA . PHE A 1 91 ? 6.790 -4.581 -6.943 1.00 95.19 91 PHE A CA 1
ATOM 688 C C . PHE A 1 91 ? 6.858 -3.544 -5.828 1.00 95.19 91 PHE A C 1
ATOM 690 O O . PHE A 1 91 ? 6.084 -2.588 -5.830 1.00 95.19 91 PHE A O 1
ATOM 697 N N . TYR A 1 92 ? 7.804 -3.692 -4.908 1.00 94.06 92 TYR A N 1
ATOM 698 C CA . TYR A 1 92 ? 8.071 -2.687 -3.882 1.00 94.06 92 TYR A CA 1
ATOM 699 C C . TYR A 1 92 ? 9.567 -2.567 -3.598 1.00 94.06 92 TYR A C 1
ATOM 701 O O . TYR A 1 92 ? 10.328 -3.515 -3.777 1.00 94.06 92 TYR A O 1
ATOM 709 N N . ASP A 1 93 ? 9.979 -1.390 -3.147 1.00 92.62 93 ASP A N 1
ATOM 710 C CA . ASP A 1 93 ? 11.342 -1.096 -2.714 1.00 92.62 93 ASP A CA 1
ATOM 711 C C . ASP A 1 93 ? 11.348 -0.921 -1.200 1.00 92.62 93 ASP A C 1
ATOM 713 O O . ASP A 1 93 ? 10.649 -0.052 -0.676 1.00 92.62 93 ASP A O 1
ATOM 717 N N . GLU A 1 94 ? 12.129 -1.741 -0.501 1.00 91.25 94 GLU A N 1
ATOM 718 C CA . GLU A 1 94 ? 12.174 -1.739 0.964 1.00 91.25 94 GLU A CA 1
ATOM 719 C C . GLU A 1 94 ? 12.659 -0.396 1.534 1.00 91.25 94 GLU A C 1
ATOM 721 O O . GLU A 1 94 ? 12.197 0.029 2.589 1.00 91.25 94 GLU A O 1
ATOM 726 N N . ALA A 1 95 ? 13.558 0.315 0.849 1.00 86.94 95 ALA A N 1
ATOM 727 C CA . ALA A 1 95 ? 14.104 1.569 1.363 1.00 86.94 95 ALA A CA 1
ATOM 728 C C . ALA A 1 95 ? 13.113 2.737 1.234 1.00 86.94 95 ALA A C 1
ATOM 730 O O . ALA A 1 95 ? 13.118 3.667 2.046 1.00 86.94 95 ALA A O 1
ATOM 731 N N . ILE A 1 96 ? 12.263 2.710 0.206 1.00 84.19 96 ILE A N 1
ATOM 732 C CA . ILE A 1 96 ? 11.416 3.852 -0.160 1.00 84.19 96 ILE A CA 1
ATOM 733 C C . ILE A 1 96 ? 9.957 3.611 0.227 1.00 84.19 96 ILE A C 1
ATOM 735 O O . ILE A 1 96 ? 9.323 4.495 0.815 1.00 84.19 96 ILE A O 1
ATOM 739 N N . LEU A 1 97 ? 9.440 2.421 -0.078 1.00 86.00 97 LEU A N 1
ATOM 740 C CA . LEU A 1 97 ? 8.018 2.084 -0.038 1.00 86.00 97 LEU A CA 1
ATOM 741 C C . LEU A 1 97 ? 7.623 1.193 1.144 1.00 86.00 97 LEU A C 1
ATOM 743 O O . LEU A 1 97 ? 6.437 0.920 1.319 1.00 86.00 97 LEU A O 1
ATOM 747 N N . THR A 1 98 ? 8.581 0.796 1.979 1.00 91.94 98 THR A N 1
ATOM 748 C CA . THR A 1 98 ? 8.311 0.151 3.264 1.00 91.94 98 THR A CA 1
ATOM 749 C C . THR A 1 98 ? 8.509 1.153 4.401 1.00 91.94 98 THR A C 1
ATOM 751 O O . THR A 1 98 ? 9.496 1.890 4.452 1.00 91.94 98 THR A O 1
ATOM 754 N N . LYS A 1 99 ? 7.556 1.199 5.334 1.00 93.06 99 LYS A N 1
ATOM 755 C CA . LYS A 1 99 ? 7.624 2.023 6.546 1.00 93.06 99 LYS A CA 1
ATOM 756 C C . LYS A 1 99 ? 7.337 1.170 7.769 1.00 93.06 99 LYS A C 1
ATOM 758 O O . LYS A 1 99 ? 6.344 0.451 7.799 1.00 93.06 99 LYS A O 1
ATOM 763 N N . GLU A 1 100 ? 8.166 1.292 8.799 1.00 96.38 100 GLU A N 1
ATOM 764 C CA . GLU A 1 100 ? 7.821 0.750 10.111 1.00 96.38 100 GLU A CA 1
ATOM 765 C C . GLU A 1 100 ? 6.659 1.529 10.722 1.00 96.38 100 GLU A C 1
ATOM 767 O O . GLU A 1 100 ? 6.656 2.768 10.739 1.00 96.38 100 GLU A O 1
ATOM 772 N N . ILE A 1 101 ? 5.696 0.790 11.261 1.00 96.75 101 ILE A N 1
ATOM 773 C CA . ILE A 1 101 ? 4.485 1.343 11.847 1.00 96.75 101 ILE A CA 1
ATOM 774 C C . ILE A 1 101 ? 4.200 0.767 13.232 1.00 96.75 101 ILE A C 1
ATOM 776 O O . ILE A 1 101 ? 4.704 -0.282 13.631 1.00 96.75 101 ILE A O 1
ATOM 780 N N . GLU A 1 102 ? 3.350 1.477 13.957 1.00 96.94 102 GLU A N 1
ATOM 781 C CA . GLU A 1 102 ? 2.641 1.008 15.139 1.00 96.94 102 GLU A CA 1
ATOM 782 C C . GLU A 1 102 ? 1.146 1.258 14.927 1.00 96.94 102 GLU A C 1
ATOM 784 O O . GLU A 1 102 ? 0.763 2.295 14.380 1.00 96.94 102 GLU A O 1
ATOM 789 N N . ILE A 1 103 ? 0.305 0.306 15.329 1.00 96.50 103 ILE A N 1
ATOM 790 C CA . ILE A 1 103 ? -1.148 0.400 15.178 1.00 96.50 103 ILE A CA 1
ATOM 791 C C . ILE A 1 103 ? -1.764 0.598 16.561 1.00 96.50 103 ILE A C 1
ATOM 793 O O . ILE A 1 103 ? -1.761 -0.303 17.395 1.00 96.50 103 ILE A O 1
ATOM 797 N N . ASP A 1 104 ? -2.327 1.780 16.782 1.00 95.94 104 ASP A N 1
ATOM 798 C CA . ASP A 1 104 ? -3.086 2.143 17.975 1.00 95.94 104 ASP A CA 1
ATOM 799 C C . ASP A 1 104 ? -4.582 2.014 17.657 1.00 95.94 104 ASP A C 1
ATOM 801 O O . ASP A 1 104 ? -5.216 2.911 17.088 1.00 95.94 104 ASP A O 1
ATOM 805 N N . LYS A 1 105 ? -5.133 0.833 17.952 1.00 94.44 105 LYS A N 1
ATOM 806 C CA . LYS A 1 105 ? -6.546 0.513 17.731 1.00 94.44 105 LYS A CA 1
ATOM 807 C C . LYS A 1 105 ? -7.411 1.249 18.757 1.00 94.44 105 LYS A C 1
ATOM 809 O O . LYS A 1 105 ? -7.253 1.051 19.959 1.00 94.44 105 LYS A O 1
ATOM 814 N N . LYS A 1 106 ? -8.351 2.074 18.283 1.00 94.50 106 LYS A N 1
ATOM 815 C CA . LYS A 1 106 ? -9.278 2.835 19.142 1.00 94.50 106 LYS A CA 1
ATOM 816 C C . LYS A 1 106 ? -10.617 2.130 19.318 1.00 94.50 106 LYS A C 1
ATOM 818 O O . LYS A 1 106 ? -11.172 2.142 20.412 1.00 94.50 106 LYS A O 1
ATOM 823 N N . SER A 1 107 ? -11.105 1.482 18.266 1.00 93.06 107 SER A N 1
ATOM 824 C CA . SER A 1 107 ? -12.277 0.607 18.294 1.00 93.06 107 SER A CA 1
ATOM 825 C C . SER A 1 107 ? -12.143 -0.489 17.236 1.00 93.06 107 SER A C 1
ATOM 827 O O . SER A 1 107 ? -11.130 -0.587 16.546 1.00 93.06 107 SER A O 1
ATOM 829 N N . ASP A 1 108 ? -13.156 -1.339 17.084 1.00 90.94 108 ASP A N 1
ATOM 830 C CA . ASP A 1 108 ? -13.166 -2.377 16.044 1.00 90.94 108 ASP A CA 1
ATOM 831 C C . ASP A 1 108 ? -13.230 -1.826 14.617 1.00 90.94 108 ASP A C 1
ATOM 833 O O . ASP A 1 108 ? -12.937 -2.546 13.662 1.00 90.94 108 ASP A O 1
ATOM 837 N N . THR A 1 109 ? -13.591 -0.553 14.466 1.00 94.00 109 THR A N 1
ATOM 838 C CA . THR A 1 109 ? -13.794 0.081 13.163 1.00 94.00 109 THR A CA 1
ATOM 839 C C . THR A 1 109 ? -12.858 1.258 12.908 1.00 94.00 109 THR A C 1
ATOM 841 O O . THR A 1 109 ? -12.923 1.860 11.835 1.00 94.00 109 THR A O 1
ATOM 844 N N . GLU A 1 110 ? -12.021 1.631 13.881 1.00 95.25 110 GLU A N 1
ATOM 845 C CA . GLU A 1 110 ? -11.175 2.816 13.772 1.00 95.25 110 GLU A CA 1
ATOM 846 C C . GLU A 1 110 ? -9.897 2.746 14.616 1.00 95.25 110 GLU A C 1
ATOM 848 O O . GLU A 1 110 ? -9.807 2.060 15.640 1.00 95.25 110 GLU A O 1
ATOM 853 N N . GLY A 1 111 ? -8.911 3.533 14.209 1.00 96.12 111 GLY A N 1
ATOM 854 C CA . GLY A 1 111 ? -7.665 3.674 14.936 1.00 96.12 111 GLY A CA 1
ATOM 855 C C . GLY A 1 111 ? -6.659 4.537 14.199 1.00 96.12 111 GLY A C 1
ATOM 856 O O . GLY A 1 111 ? -6.991 5.283 13.274 1.00 96.12 111 GLY A O 1
ATOM 857 N N . ILE A 1 112 ? -5.414 4.451 14.650 1.00 96.06 112 ILE A N 1
ATOM 858 C CA . ILE A 1 112 ? -4.313 5.271 14.159 1.00 96.06 112 ILE A CA 1
ATOM 859 C C . ILE A 1 112 ? -3.150 4.356 13.796 1.00 96.06 112 ILE A C 1
ATOM 861 O O . ILE A 1 112 ? -2.739 3.515 14.588 1.00 96.06 112 ILE A O 1
ATOM 865 N N . ILE A 1 113 ? -2.602 4.544 12.602 1.00 95.50 113 ILE A N 1
ATOM 866 C CA . ILE A 1 113 ? -1.321 3.979 12.187 1.00 95.50 113 ILE A CA 1
ATOM 867 C C . ILE A 1 113 ? -0.283 5.084 12.356 1.00 95.50 113 ILE A C 1
ATOM 869 O O . ILE A 1 113 ? -0.406 6.149 11.752 1.00 95.50 113 ILE A O 1
ATOM 873 N N . LYS A 1 114 ? 0.727 4.853 13.191 1.00 95.25 114 LYS A N 1
ATOM 874 C CA . LYS A 1 114 ? 1.821 5.792 13.443 1.00 95.25 114 LYS A CA 1
ATOM 875 C C . LYS A 1 114 ? 3.080 5.313 12.737 1.00 95.25 114 LYS A C 1
ATOM 877 O O . LYS A 1 114 ? 3.527 4.195 12.972 1.00 95.25 114 LYS A O 1
ATOM 882 N N . PHE A 1 115 ? 3.681 6.162 11.913 1.00 93.38 115 PHE A N 1
ATOM 883 C CA . PHE A 1 115 ? 4.956 5.877 11.261 1.00 93.38 115 PHE A CA 1
ATOM 884 C C . PHE A 1 115 ? 6.099 6.107 12.251 1.00 93.38 115 PHE A C 1
ATOM 886 O O . PHE A 1 115 ? 6.275 7.219 12.747 1.00 93.38 115 PHE A O 1
ATOM 893 N N . LYS A 1 116 ? 6.897 5.075 12.550 1.00 93.88 116 LYS A N 1
ATOM 894 C CA . LYS A 1 116 ? 7.915 5.164 13.613 1.00 93.88 116 LYS A CA 1
ATOM 895 C C . LYS A 1 116 ? 9.014 6.182 13.317 1.00 93.88 116 LYS A C 1
ATOM 897 O O . LYS A 1 116 ? 9.447 6.886 14.222 1.00 93.88 116 LYS A O 1
ATOM 902 N N . ALA A 1 117 ? 9.445 6.270 12.059 1.00 90.38 117 ALA A N 1
ATOM 903 C CA . ALA A 1 117 ? 10.550 7.139 11.662 1.00 90.38 117 ALA A CA 1
ATOM 904 C C . ALA A 1 117 ? 10.188 8.634 11.704 1.00 90.38 117 ALA A C 1
ATOM 906 O O . ALA A 1 117 ? 11.016 9.451 12.093 1.00 90.38 117 ALA A O 1
ATOM 907 N N . THR A 1 118 ? 8.968 8.998 11.294 1.00 90.19 118 THR A N 1
ATOM 908 C CA . THR A 1 118 ? 8.554 10.407 11.149 1.00 90.19 118 THR A CA 1
ATOM 909 C C . THR A 1 118 ? 7.610 10.877 12.252 1.00 90.19 118 THR A C 1
ATOM 911 O O . THR A 1 118 ? 7.438 12.078 12.437 1.00 90.19 118 THR A O 1
ATOM 914 N N . GLY A 1 119 ? 6.969 9.955 12.975 1.00 90.44 119 GLY A N 1
ATOM 915 C CA . GLY A 1 119 ? 5.889 10.261 13.913 1.00 90.44 119 GLY A CA 1
ATOM 916 C C . GLY A 1 119 ? 4.579 10.681 13.240 1.00 90.44 119 GLY A C 1
ATOM 917 O O . GLY A 1 119 ? 3.602 10.933 13.945 1.00 90.44 119 GLY A O 1
ATOM 918 N N . GLU A 1 120 ? 4.539 10.747 11.904 1.00 90.94 120 GLU A N 1
ATOM 919 C CA . GLU A 1 120 ? 3.324 11.038 11.147 1.00 90.94 120 GLU A CA 1
ATOM 920 C C . GLU A 1 120 ? 2.269 9.956 11.395 1.00 90.94 120 GLU A C 1
ATOM 922 O O . GLU A 1 120 ? 2.580 8.812 11.746 1.00 90.94 120 GLU A O 1
ATOM 927 N N . THR A 1 121 ? 1.004 10.320 11.208 1.00 92.38 121 THR A N 1
ATOM 928 C CA . THR A 1 121 ? -0.122 9.429 11.469 1.00 92.38 121 THR A CA 1
ATOM 929 C C . THR A 1 121 ? -1.043 9.312 10.263 1.00 92.38 121 THR A C 1
ATOM 931 O O . THR A 1 121 ? -1.258 10.263 9.507 1.00 92.38 121 THR A O 1
ATOM 934 N N . LEU A 1 122 ? -1.604 8.118 10.107 1.00 91.88 122 LEU A N 1
ATOM 935 C CA . LEU A 1 122 ? -2.673 7.802 9.178 1.00 91.88 122 LEU A CA 1
ATOM 936 C C . LEU A 1 122 ? -3.844 7.256 9.996 1.00 91.88 122 LEU A C 1
ATOM 938 O O . LEU A 1 122 ? -3.739 6.209 10.633 1.00 91.88 122 LEU A O 1
ATOM 942 N N . LEU A 1 123 ? -4.948 7.991 10.023 1.00 94.88 123 LEU A N 1
ATOM 943 C CA . LEU A 1 123 ? -6.165 7.559 10.690 1.00 94.88 123 LEU A CA 1
ATOM 944 C C . LEU A 1 123 ? -6.905 6.601 9.764 1.00 94.88 123 LEU A C 1
ATOM 946 O O . LEU A 1 123 ? -7.035 6.881 8.571 1.00 94.88 123 LEU A O 1
ATOM 950 N N . TYR A 1 124 ? -7.426 5.514 10.323 1.00 94.31 124 TYR A N 1
ATOM 951 C CA . TYR A 1 124 ? -8.385 4.660 9.637 1.00 94.31 124 TYR A CA 1
ATOM 952 C C . TYR A 1 124 ? -9.728 4.704 10.356 1.00 94.31 124 TYR A C 1
ATOM 954 O O . TYR A 1 124 ? -9.784 4.698 11.587 1.00 94.31 124 TYR A O 1
ATOM 962 N N . LYS A 1 125 ? -10.809 4.771 9.584 1.00 94.19 125 LYS A N 1
ATOM 963 C CA . LYS A 1 125 ? -12.191 4.828 10.067 1.00 94.19 125 LYS A CA 1
ATOM 964 C C . LYS A 1 125 ? -13.086 3.951 9.208 1.00 94.19 125 LYS A C 1
ATOM 966 O O . LYS A 1 125 ? -12.704 3.538 8.112 1.00 94.19 125 LYS A O 1
ATOM 971 N N . ASN A 1 126 ? -14.292 3.690 9.711 1.00 93.31 126 ASN A N 1
ATOM 972 C CA . ASN A 1 126 ? -15.326 2.936 9.001 1.00 93.31 126 ASN A CA 1
ATOM 973 C C . ASN A 1 126 ? -14.813 1.582 8.471 1.00 93.31 126 ASN A C 1
ATOM 975 O O . ASN A 1 126 ? -15.229 1.123 7.407 1.00 93.31 126 ASN A O 1
ATOM 979 N N . LEU A 1 127 ? -13.889 0.951 9.209 1.00 94.62 127 LEU A N 1
ATOM 980 C CA . LEU A 1 127 ? -13.307 -0.332 8.839 1.00 94.62 127 LEU A CA 1
ATOM 981 C C . LEU A 1 127 ? -14.382 -1.422 8.878 1.00 94.62 127 LEU A C 1
ATOM 983 O O . LEU A 1 127 ? -15.071 -1.628 9.878 1.00 94.62 127 LEU A O 1
ATOM 987 N N . THR A 1 128 ? -14.491 -2.139 7.769 1.00 93.69 128 THR A N 1
ATOM 988 C CA . THR A 1 128 ? -15.339 -3.317 7.604 1.00 93.69 128 THR A CA 1
ATOM 989 C C . THR A 1 128 ? -14.492 -4.495 7.131 1.00 93.69 128 THR A C 1
ATOM 991 O O . THR A 1 128 ? -13.289 -4.377 6.887 1.00 93.69 128 THR A O 1
ATOM 994 N N . ALA A 1 129 ? -15.122 -5.652 6.935 1.00 90.75 129 ALA A N 1
ATOM 995 C CA . ALA A 1 129 ? -14.459 -6.798 6.324 1.00 90.75 129 ALA A CA 1
ATOM 996 C C . ALA A 1 129 ? -13.860 -6.492 4.933 1.00 90.75 129 ALA A C 1
ATOM 998 O O . ALA A 1 129 ? -12.838 -7.090 4.587 1.00 90.75 129 ALA A O 1
ATOM 999 N N . THR A 1 130 ? -14.472 -5.578 4.166 1.00 93.25 130 THR A N 1
ATOM 1000 C CA . THR A 1 130 ? -14.149 -5.342 2.749 1.00 93.25 130 THR A CA 1
ATOM 1001 C C . THR A 1 130 ? -13.651 -3.942 2.427 1.00 93.25 130 THR A C 1
ATOM 1003 O O . THR A 1 130 ? -13.157 -3.743 1.328 1.00 93.25 130 THR A O 1
ATOM 1006 N N . SER A 1 131 ? -13.764 -2.973 3.332 1.00 94.31 131 SER A N 1
ATOM 1007 C CA . SER A 1 131 ? -13.357 -1.595 3.047 1.00 94.31 131 SER A CA 1
ATOM 1008 C C . SER A 1 131 ? -12.894 -0.844 4.283 1.00 94.31 131 SER A C 1
ATOM 1010 O O . SER A 1 131 ? -13.296 -1.173 5.397 1.00 94.31 131 SER A O 1
ATOM 1012 N N . VAL A 1 132 ? -12.133 0.221 4.064 1.00 94.56 132 VAL A N 1
ATOM 1013 C CA . VAL A 1 132 ? -11.675 1.152 5.097 1.00 94.56 132 VAL A CA 1
ATOM 1014 C C . VAL A 1 132 ? -11.549 2.554 4.514 1.00 94.56 132 VAL A C 1
ATOM 1016 O O . VAL A 1 132 ? -11.288 2.710 3.323 1.00 94.56 132 VAL A O 1
ATOM 1019 N N . GLU A 1 133 ? -11.725 3.577 5.338 1.00 93.62 133 GLU A N 1
ATOM 1020 C CA . GLU A 1 133 ? -11.462 4.964 4.965 1.00 93.62 133 GLU A CA 1
ATOM 1021 C C . GLU A 1 133 ? -10.199 5.454 5.660 1.00 93.62 133 GLU A C 1
ATOM 1023 O O . GLU A 1 133 ? -10.061 5.302 6.873 1.00 93.62 133 GLU A O 1
ATOM 1028 N N . PHE A 1 134 ? -9.287 6.047 4.890 1.00 91.50 134 PHE A N 1
ATOM 1029 C CA . PHE A 1 134 ? -8.055 6.624 5.411 1.00 91.50 134 PHE A CA 1
ATOM 1030 C C . PHE A 1 134 ? -8.066 8.151 5.338 1.00 91.50 134 PHE A C 1
ATOM 1032 O O . PHE A 1 134 ? -8.426 8.738 4.312 1.00 91.50 134 PHE A O 1
ATOM 1039 N N . THR A 1 135 ? -7.582 8.776 6.411 1.00 90.00 135 THR A N 1
ATOM 1040 C CA . THR A 1 135 ? -7.355 10.222 6.501 1.00 90.00 135 THR A CA 1
ATOM 1041 C C . THR A 1 135 ? -5.972 10.482 7.103 1.00 90.00 135 THR A C 1
ATOM 1043 O O . THR A 1 135 ? -5.646 9.990 8.179 1.00 90.00 135 THR A O 1
ATOM 1046 N N . GLY A 1 136 ? -5.142 11.273 6.431 1.00 83.56 136 GLY A N 1
ATOM 1047 C CA . GLY A 1 136 ? -3.787 11.607 6.856 1.00 83.56 136 GLY A CA 1
ATOM 1048 C C . GLY A 1 136 ? -3.082 12.514 5.850 1.00 83.56 136 GLY A C 1
ATOM 1049 O O . GLY A 1 136 ? -3.666 12.976 4.867 1.00 83.56 136 GLY A O 1
ATOM 1050 N N . LYS A 1 137 ? -1.800 12.789 6.089 1.00 72.25 137 LYS A N 1
ATOM 1051 C CA . LYS A 1 137 ? -1.001 13.615 5.177 1.00 72.25 137 LYS A CA 1
ATOM 1052 C C . LYS A 1 137 ? -0.886 12.919 3.816 1.00 72.25 137 LYS A C 1
ATOM 1054 O O . LYS A 1 137 ? -0.400 11.798 3.730 1.00 72.25 137 LYS A O 1
ATOM 1059 N N . GLY A 1 138 ? -1.361 13.582 2.762 1.00 66.56 138 GLY A N 1
ATOM 1060 C CA . GLY A 1 138 ? -1.353 13.048 1.396 1.00 66.56 138 GLY A CA 1
ATOM 1061 C C . GLY A 1 138 ? -2.508 12.098 1.054 1.00 66.56 138 GLY A C 1
ATOM 1062 O O . GLY A 1 138 ? -2.629 11.729 -0.108 1.00 66.56 138 GLY A O 1
ATOM 1063 N N . VAL A 1 139 ? -3.385 11.746 2.003 1.00 69.12 139 VAL A N 1
ATOM 1064 C CA . VAL A 1 139 ? -4.566 10.894 1.775 1.00 69.12 139 VAL A CA 1
ATOM 1065 C C . VAL A 1 139 ? -5.750 11.483 2.532 1.00 69.12 139 VAL A C 1
ATOM 1067 O O . VAL A 1 139 ? -5.825 11.367 3.749 1.00 69.12 139 VAL A O 1
ATOM 1070 N N . THR A 1 140 ? -6.682 12.130 1.837 1.00 67.88 140 THR A N 1
ATOM 1071 C CA . THR A 1 140 ? -7.867 12.725 2.475 1.00 67.88 140 THR A CA 1
ATOM 1072 C C . THR A 1 140 ? -9.122 12.001 2.013 1.00 67.88 140 THR A C 1
ATOM 1074 O O . THR A 1 140 ? -9.439 12.019 0.824 1.00 67.88 140 THR A O 1
ATOM 1077 N N . ASP A 1 141 ? -9.799 11.352 2.962 1.00 71.94 141 ASP A N 1
ATOM 1078 C CA . ASP A 1 141 ? -11.117 10.720 2.825 1.00 71.94 141 ASP A CA 1
ATOM 1079 C C . ASP A 1 141 ? -11.200 9.701 1.684 1.00 71.94 141 ASP A C 1
ATOM 1081 O O . ASP A 1 141 ? -12.146 9.649 0.894 1.00 71.94 141 ASP A O 1
ATOM 1085 N N . LYS A 1 142 ? -10.159 8.871 1.580 1.00 84.44 142 LYS A N 1
ATOM 1086 C CA . LYS A 1 142 ? -10.074 7.844 0.544 1.00 84.44 142 LYS A CA 1
ATOM 1087 C C . LYS A 1 142 ? -10.533 6.511 1.099 1.00 84.44 142 LYS A C 1
ATOM 1089 O O . LYS A 1 142 ? -9.888 5.922 1.965 1.00 84.44 142 LYS A O 1
ATOM 1094 N N . LYS A 1 143 ? -11.644 6.032 0.546 1.00 92.06 143 LYS A N 1
ATOM 1095 C CA . LYS A 1 143 ? -12.136 4.679 0.763 1.00 92.06 143 LYS A CA 1
ATOM 1096 C C . LYS A 1 143 ? -11.320 3.696 -0.071 1.00 92.06 143 LYS A C 1
ATOM 1098 O O . LYS A 1 143 ? -11.294 3.812 -1.296 1.00 92.06 143 LYS A O 1
ATOM 1103 N N . LEU A 1 144 ? -10.676 2.741 0.589 1.00 92.94 144 LEU A N 1
ATOM 1104 C CA . LEU A 1 144 ? -9.993 1.623 -0.050 1.00 92.94 144 LEU A CA 1
ATOM 1105 C C . LEU A 1 144 ? -10.790 0.344 0.170 1.00 92.94 144 LEU A C 1
ATOM 1107 O O . LEU A 1 144 ? -11.292 0.085 1.263 1.00 92.94 144 LEU A O 1
ATOM 1111 N N . GLU A 1 145 ? -10.887 -0.462 -0.879 1.00 95.00 145 GLU A N 1
ATOM 1112 C CA . GLU A 1 145 ? -11.467 -1.800 -0.812 1.00 95.00 145 GLU A CA 1
ATOM 1113 C C . GLU A 1 145 ? -10.353 -2.822 -0.564 1.00 95.00 145 GLU A C 1
ATOM 1115 O O . GLU A 1 145 ? -9.208 -2.631 -0.982 1.00 95.00 145 GLU A O 1
ATOM 1120 N N . VAL A 1 146 ? -10.673 -3.915 0.118 1.00 94.75 146 VAL A N 1
ATOM 1121 C CA . VAL A 1 146 ? -9.752 -5.035 0.322 1.00 94.75 146 VAL A CA 1
ATOM 1122 C C . VAL A 1 146 ? -9.387 -5.655 -1.028 1.00 94.75 146 VAL A C 1
ATOM 1124 O O . VAL A 1 146 ? -10.217 -5.727 -1.940 1.00 94.75 146 VAL A O 1
ATOM 1127 N N . MET A 1 147 ? -8.151 -6.127 -1.170 1.00 93.88 147 MET A N 1
ATOM 1128 C CA . MET A 1 147 ? -7.785 -6.935 -2.330 1.00 93.88 147 MET A CA 1
ATOM 1129 C C . MET A 1 147 ? -8.623 -8.227 -2.358 1.00 93.88 147 MET A C 1
ATOM 1131 O O . MET A 1 147 ? -8.812 -8.855 -1.315 1.00 93.88 147 MET A O 1
ATOM 1135 N N . PRO A 1 148 ? -9.123 -8.656 -3.534 1.00 86.94 148 PRO A N 1
ATOM 1136 C CA . PRO A 1 148 ? -9.991 -9.834 -3.646 1.00 86.94 148 PRO A CA 1
ATOM 1137 C C . PRO A 1 148 ? -9.270 -11.144 -3.291 1.00 86.94 148 PRO A C 1
ATOM 1139 O O . PRO A 1 148 ? -9.911 -12.133 -2.941 1.00 86.94 148 PRO A O 1
ATOM 1142 N N . SER A 1 149 ? -7.941 -11.149 -3.372 1.00 88.75 149 SER A N 1
ATOM 1143 C CA . SER A 1 149 ? -7.065 -12.247 -2.978 1.00 88.75 149 SER A CA 1
ATOM 1144 C C . SER A 1 149 ? -5.749 -11.689 -2.444 1.00 88.75 149 SER A C 1
ATOM 1146 O O . SER A 1 149 ? -5.358 -10.572 -2.791 1.00 88.75 149 SER A O 1
ATOM 1148 N N . LYS A 1 150 ? -5.039 -12.482 -1.635 1.00 88.12 150 LYS A N 1
ATOM 1149 C CA . LYS A 1 150 ? -3.679 -12.142 -1.205 1.00 88.12 150 LYS A CA 1
ATOM 1150 C C . LYS A 1 150 ? -2.752 -12.100 -2.422 1.00 88.12 150 LYS A C 1
ATOM 1152 O O . LYS A 1 150 ? -2.668 -13.066 -3.175 1.00 88.12 150 LYS A O 1
ATOM 1157 N N . ILE A 1 151 ? -2.067 -10.981 -2.590 1.00 91.38 151 ILE A N 1
ATOM 1158 C CA . ILE A 1 151 ? -1.075 -10.721 -3.625 1.00 91.38 151 ILE A CA 1
ATOM 1159 C C . ILE A 1 151 ? 0.313 -10.975 -3.042 1.00 91.38 151 ILE A C 1
ATOM 1161 O O . ILE A 1 151 ? 0.651 -10.454 -1.976 1.00 91.38 151 ILE A O 1
ATOM 1165 N N . SER A 1 152 ? 1.133 -11.751 -3.746 1.00 91.06 152 SER A N 1
ATOM 1166 C CA . SER A 1 152 ? 2.558 -11.858 -3.433 1.00 91.06 152 SER A CA 1
ATOM 1167 C C . SER A 1 152 ? 3.293 -10.624 -3.949 1.00 91.06 152 SER A C 1
ATOM 1169 O O . SER A 1 152 ? 3.160 -10.262 -5.118 1.00 91.06 152 SER A O 1
ATOM 1171 N N . LEU A 1 153 ? 4.064 -9.983 -3.073 1.00 95.25 153 LEU A N 1
ATOM 1172 C CA . LEU A 1 153 ? 4.827 -8.779 -3.392 1.00 95.25 153 LEU A CA 1
ATOM 1173 C C . LEU A 1 153 ? 6.267 -9.153 -3.751 1.00 95.25 153 LEU A C 1
ATOM 1175 O O . LEU A 1 153 ? 6.882 -9.978 -3.077 1.00 95.25 153 LEU A O 1
ATOM 1179 N N . VAL A 1 154 ? 6.813 -8.534 -4.796 1.00 96.75 154 VAL A N 1
ATOM 1180 C CA . VAL A 1 154 ? 8.195 -8.749 -5.236 1.00 96.75 154 VAL A CA 1
ATOM 1181 C C . VAL A 1 154 ? 9.051 -7.566 -4.806 1.00 96.75 154 VAL A C 1
ATOM 1183 O O . VAL A 1 154 ? 8.855 -6.443 -5.270 1.00 96.75 154 VAL A O 1
ATOM 1186 N N . GLN A 1 155 ? 10.022 -7.820 -3.932 1.00 95.69 155 GLN A N 1
ATOM 1187 C CA . GLN A 1 155 ? 10.989 -6.802 -3.540 1.00 95.69 155 GLN A CA 1
ATOM 1188 C C . GLN A 1 155 ? 11.965 -6.514 -4.687 1.00 95.69 155 GLN A C 1
ATOM 1190 O O . GLN A 1 155 ? 12.473 -7.428 -5.341 1.00 95.69 155 GLN A O 1
ATOM 1195 N N . VAL A 1 156 ? 12.260 -5.236 -4.891 1.00 94.31 156 VAL A N 1
ATOM 1196 C CA . VAL A 1 156 ? 13.301 -4.728 -5.786 1.00 94.31 156 VAL A CA 1
ATOM 1197 C C . VAL A 1 156 ? 14.234 -3.785 -5.025 1.00 94.31 156 VAL A C 1
ATOM 1199 O O . VAL A 1 156 ? 13.880 -3.281 -3.960 1.00 94.31 156 VAL A O 1
ATOM 1202 N N . ASN A 1 157 ? 15.441 -3.558 -5.547 1.00 89.19 157 ASN A N 1
ATOM 1203 C CA . ASN A 1 157 ? 16.463 -2.779 -4.832 1.00 89.19 157 ASN A CA 1
ATOM 1204 C C . ASN A 1 157 ? 16.338 -1.272 -5.055 1.00 89.19 157 ASN A C 1
ATOM 1206 O O . ASN A 1 157 ? 16.694 -0.486 -4.185 1.00 89.19 157 ASN A O 1
ATOM 1210 N N . ASN A 1 158 ? 15.948 -0.880 -6.266 1.00 90.25 158 ASN A N 1
ATOM 1211 C CA . ASN A 1 158 ? 15.760 0.513 -6.638 1.00 90.25 158 ASN A CA 1
ATOM 1212 C C . ASN A 1 158 ? 14.603 0.570 -7.630 1.00 90.25 158 ASN A C 1
ATOM 1214 O O . ASN A 1 158 ? 14.810 0.471 -8.842 1.00 90.25 158 ASN A O 1
ATOM 1218 N N . ILE A 1 159 ? 13.381 0.683 -7.106 1.00 89.31 159 ILE A N 1
ATOM 1219 C CA . ILE A 1 159 ? 12.164 0.622 -7.933 1.00 89.31 159 ILE A CA 1
ATOM 1220 C C . ILE A 1 159 ? 12.181 1.678 -9.037 1.00 89.31 159 ILE A C 1
ATOM 1222 O O . ILE A 1 159 ? 11.785 1.397 -10.162 1.00 89.31 159 ILE A O 1
ATOM 1226 N N . MET A 1 160 ? 12.724 2.860 -8.747 1.00 86.00 160 MET A N 1
ATOM 1227 C CA . MET A 1 160 ? 12.867 3.949 -9.707 1.00 86.00 160 MET A CA 1
ATOM 1228 C C . MET A 1 160 ? 13.726 3.545 -10.896 1.00 86.00 160 MET A C 1
ATOM 1230 O O . MET A 1 160 ? 13.284 3.613 -12.041 1.00 86.00 160 MET A O 1
ATOM 1234 N N . LYS A 1 161 ? 14.951 3.095 -10.622 1.00 87.56 161 LYS A N 1
ATOM 1235 C CA . LYS A 1 161 ? 15.886 2.662 -11.655 1.00 87.56 161 LYS A CA 1
ATOM 1236 C C . LYS A 1 161 ? 15.307 1.498 -12.453 1.00 87.56 161 LYS A C 1
ATOM 1238 O O . LYS A 1 161 ? 15.368 1.509 -13.673 1.00 87.56 161 LYS A O 1
ATOM 1243 N N . GLU A 1 162 ? 14.715 0.517 -11.780 1.00 91.00 162 GLU A N 1
ATOM 1244 C CA . GLU A 1 162 ? 14.171 -0.662 -12.450 1.00 91.00 162 GLU A CA 1
ATOM 1245 C C . GLU A 1 162 ? 12.984 -0.330 -13.362 1.00 91.00 162 GLU A C 1
ATOM 1247 O O . GLU A 1 162 ? 12.911 -0.848 -14.477 1.00 91.00 162 GLU A O 1
ATOM 1252 N N . ILE A 1 163 ? 12.095 0.573 -12.935 1.00 88.94 163 ILE A N 1
ATOM 1253 C CA . ILE A 1 163 ? 11.029 1.118 -13.783 1.00 88.94 163 ILE A CA 1
ATOM 1254 C C . ILE A 1 163 ? 11.632 1.838 -14.989 1.00 88.94 163 ILE A C 1
ATOM 1256 O O . ILE A 1 163 ? 11.214 1.590 -16.119 1.00 88.94 163 ILE A O 1
ATOM 1260 N N . MET A 1 164 ? 12.634 2.691 -14.769 1.00 85.56 164 MET A N 1
ATOM 1261 C CA . MET A 1 164 ? 13.260 3.443 -15.852 1.00 85.56 164 MET A CA 1
ATOM 1262 C C . MET A 1 164 ? 13.937 2.542 -16.878 1.00 85.56 164 MET A C 1
ATOM 1264 O O . MET A 1 164 ? 13.688 2.693 -18.073 1.00 85.56 164 MET A O 1
ATOM 1268 N N . ASP A 1 165 ? 14.705 1.559 -16.416 1.00 87.56 165 ASP A N 1
ATOM 1269 C CA . ASP A 1 165 ? 15.366 0.576 -17.267 1.00 87.56 165 ASP A CA 1
ATOM 1270 C C . ASP A 1 165 ? 14.342 -0.278 -18.049 1.00 87.56 165 ASP A C 1
ATOM 1272 O O . ASP A 1 165 ? 14.686 -0.887 -19.064 1.00 87.56 165 ASP A O 1
ATOM 1276 N N . ALA A 1 166 ? 13.103 -0.409 -17.560 1.00 89.00 166 ALA A N 1
ATOM 1277 C CA . ALA A 1 166 ? 12.030 -1.140 -18.235 1.00 89.00 166 ALA A CA 1
ATOM 1278 C C . ALA A 1 166 ? 11.267 -0.305 -19.274 1.00 89.00 166 ALA A C 1
ATOM 1280 O O . ALA A 1 166 ? 10.719 -0.872 -20.219 1.00 89.00 166 ALA A O 1
ATOM 1281 N N . ILE A 1 167 ? 11.212 1.017 -19.104 1.00 82.81 167 ILE A N 1
ATOM 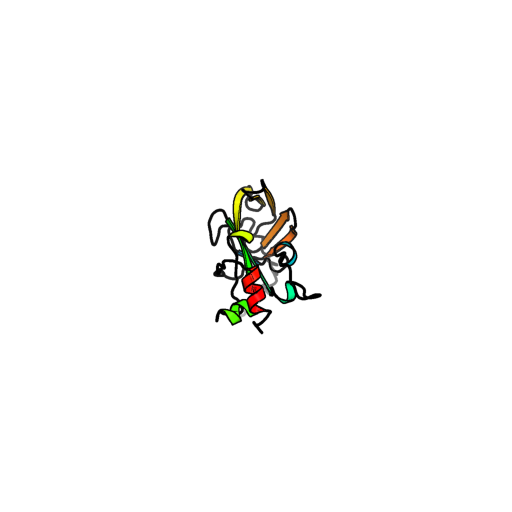1282 C CA . ILE A 1 167 ? 10.469 1.926 -19.992 1.00 82.81 167 ILE A CA 1
ATOM 1283 C C . ILE A 1 167 ? 11.357 2.491 -21.089 1.00 82.81 167 ILE A C 1
ATOM 1285 O O . ILE A 1 167 ? 10.893 2.643 -22.214 1.00 82.81 167 ILE A O 1
ATOM 1289 N N . ILE A 1 168 ? 12.605 2.822 -20.760 1.00 77.38 168 ILE A N 1
ATOM 1290 C CA . ILE A 1 168 ? 13.605 3.286 -21.714 1.00 77.38 168 ILE A CA 1
ATOM 1291 C C . ILE A 1 168 ? 14.455 2.063 -22.050 1.00 77.38 168 ILE A C 1
ATOM 1293 O O . ILE A 1 168 ? 15.310 1.685 -21.244 1.00 77.38 168 ILE A O 1
ATOM 1297 N N . PRO A 1 169 ? 14.227 1.399 -23.197 1.00 61.53 169 PRO A N 1
ATOM 1298 C CA . PRO A 1 169 ? 15.129 0.353 -23.636 1.00 61.53 169 PRO A CA 1
ATOM 1299 C C . PRO A 1 169 ? 16.517 0.977 -23.757 1.00 61.53 169 PRO A C 1
ATOM 1301 O O . PRO A 1 169 ? 16.657 2.070 -24.307 1.00 61.53 169 PRO A O 1
ATOM 1304 N N . SER A 1 170 ? 17.534 0.303 -23.226 1.00 56.78 170 SER A N 1
ATOM 1305 C CA . SER A 1 170 ? 18.924 0.632 -23.534 1.00 56.78 170 SER A CA 1
ATOM 1306 C C . SER A 1 170 ? 19.065 0.730 -25.057 1.00 56.78 170 SER A C 1
ATOM 1308 O O . SER A 1 170 ? 18.782 -0.258 -25.738 1.00 56.78 170 SER A O 1
ATOM 1310 N N . MET A 1 171 ? 19.406 1.926 -25.555 1.00 45.47 171 MET A N 1
ATOM 1311 C CA . MET A 1 171 ? 19.746 2.163 -26.964 1.00 45.47 171 MET A CA 1
ATOM 1312 C C . MET A 1 171 ? 20.924 1.294 -27.395 1.00 45.47 171 MET A C 1
ATOM 1314 O O . MET A 1 171 ? 21.822 1.068 -26.550 1.00 45.47 171 MET A O 1
#

Secondary structure (DSSP, 8-state):
---------------------B---SSSEEE-GGGHHHH-----SSTT--GGGT--EEEEEESSSSTTEEEEEEE-HHHHHHTT--TT-EEEETTTTEEEEEEEE-SSS-EEEEETTT--EEEEES-BSSEEEEEETTEEEEEEEEPSSPPPEEEES-HHHHHHHHHS---

Foldseek 3Di:
DDDDDDDDDDDPPPPCPVPQQQFADPQAKWWCQVLCQLQPPQPDPDPPDDVCVQFVTWIFGHCNVPHQKTFIWTQGQLLCVVVVHDSRATETECVRGIFGWDWADPDRFWTWIAGPVPRFIWIWGRDGHFWIFIPGVSGHGDIITGDPDDHDYHYDHCVNVSSNCSVDPDD

Radius of gyration: 21.86 Å; chains: 1; bounding box: 82×51×46 Å